Protein AF-A0A093DG27-F1 (afdb_monomer)

Organism: Chaetura pelagica (NCBI:txid8897)

Secondary structure (DSSP, 8-state):
-HHHHHHHHHHHHHHHHHHHHHHHHHHHHHHHHHHHHHHHHHHHHHHHHHHHHHHHHHHHHHHHHHHHHHHHHHHHHHHHHHHHHHHHHHHHHHHHHHHHHHHH-

Structure (mmCIF, N/CA/C/O backbone):
data_AF-A0A093DG27-F1
#
_entry.id   AF-A0A093DG27-F1
#
loop_
_atom_site.group_PDB
_atom_site.id
_atom_site.type_symbol
_atom_site.label_atom_id
_atom_site.label_alt_id
_atom_site.label_comp_id
_atom_site.label_asym_id
_atom_site.label_entity_id
_atom_site.label_seq_id
_atom_site.pdbx_PDB_ins_code
_atom_site.Cartn_x
_atom_site.Cartn_y
_atom_site.Cartn_z
_atom_site.occupancy
_atom_site.B_iso_or_equiv
_atom_site.auth_seq_id
_atom_site.auth_comp_id
_atom_site.auth_asym_id
_atom_site.auth_atom_id
_atom_site.pdbx_PDB_model_num
ATOM 1 N N . ILE A 1 1 ? 51.239 14.674 -47.372 1.00 83.31 1 ILE A N 1
ATOM 2 C CA . ILE A 1 1 ? 50.075 14.095 -48.090 1.00 83.31 1 ILE A CA 1
ATOM 3 C C . ILE A 1 1 ? 49.633 12.779 -47.447 1.00 83.31 1 ILE A C 1
ATOM 5 O O . ILE A 1 1 ? 48.530 12.732 -46.927 1.00 83.31 1 ILE A O 1
ATOM 9 N N . TYR A 1 2 ? 50.475 11.741 -47.380 1.00 87.12 2 TYR A N 1
ATOM 10 C CA . TYR A 1 2 ? 50.079 10.469 -46.746 1.00 87.12 2 TYR A CA 1
ATOM 11 C C . TYR A 1 2 ? 49.743 10.616 -45.248 1.00 87.12 2 TYR A C 1
ATOM 13 O O . TYR A 1 2 ? 48.676 10.204 -44.806 1.00 87.12 2 TYR A O 1
ATOM 21 N N . LEU A 1 3 ? 50.602 11.308 -44.487 1.00 88.44 3 LEU A N 1
ATOM 22 C CA . LEU A 1 3 ? 50.378 11.569 -43.059 1.00 88.44 3 LEU A CA 1
ATOM 23 C C . LEU A 1 3 ? 49.094 12.378 -42.798 1.00 88.44 3 LEU A C 1
ATOM 25 O O . LEU A 1 3 ? 48.344 12.067 -41.880 1.00 88.44 3 LEU A O 1
ATOM 29 N N . SER A 1 4 ? 48.814 13.390 -43.626 1.00 87.88 4 SER A N 1
ATOM 30 C CA . SER A 1 4 ? 47.616 14.228 -43.495 1.00 87.88 4 SER A CA 1
ATOM 31 C C . SER A 1 4 ? 46.330 13.462 -43.817 1.00 87.88 4 SER A C 1
ATOM 33 O O . SER A 1 4 ? 45.329 13.643 -43.131 1.00 87.88 4 SER A O 1
ATOM 35 N N . ILE A 1 5 ? 46.361 12.569 -44.812 1.00 90.69 5 ILE A N 1
ATOM 36 C CA . ILE A 1 5 ? 45.225 11.694 -45.134 1.00 90.69 5 ILE A CA 1
ATOM 37 C C . ILE A 1 5 ? 44.985 10.711 -43.983 1.00 90.69 5 ILE A C 1
ATOM 39 O O . ILE A 1 5 ? 43.857 10.590 -43.512 1.00 90.69 5 ILE A O 1
ATOM 43 N N . TYR A 1 6 ? 46.040 10.084 -43.462 1.00 93.50 6 TYR A N 1
ATOM 44 C CA . TYR A 1 6 ? 45.943 9.168 -42.325 1.00 93.50 6 TYR A CA 1
ATOM 45 C C . TYR A 1 6 ? 45.333 9.838 -41.081 1.00 93.50 6 TYR A C 1
ATOM 47 O O . TYR A 1 6 ? 44.390 9.311 -40.492 1.00 93.50 6 TYR A O 1
ATOM 55 N N . LEU A 1 7 ? 45.795 11.046 -40.736 1.00 91.25 7 LEU A N 1
ATOM 56 C CA . LEU A 1 7 ? 45.232 11.850 -39.644 1.00 91.25 7 LEU A CA 1
ATOM 57 C C . LEU A 1 7 ? 43.746 12.177 -39.864 1.00 91.25 7 LEU A C 1
ATOM 59 O O . LEU A 1 7 ? 42.953 12.061 -38.930 1.00 91.25 7 LEU A O 1
ATOM 63 N N . SER A 1 8 ? 43.353 12.537 -41.091 1.00 92.69 8 SER A N 1
ATOM 64 C CA . SER A 1 8 ? 41.952 12.850 -41.408 1.00 92.69 8 SER A CA 1
ATOM 65 C C . SER A 1 8 ? 41.023 11.641 -41.261 1.00 92.69 8 SER A C 1
ATOM 67 O O . SER A 1 8 ? 39.930 11.773 -40.714 1.00 92.69 8 SER A O 1
ATOM 69 N N . VAL A 1 9 ? 41.475 10.448 -41.664 1.00 93.38 9 VAL A N 1
ATOM 70 C CA . VAL A 1 9 ? 40.703 9.203 -41.539 1.00 93.38 9 VAL A CA 1
ATOM 71 C C . VAL A 1 9 ? 40.518 8.823 -40.071 1.00 93.38 9 VAL A C 1
ATOM 73 O O . VAL A 1 9 ? 39.410 8.474 -39.668 1.00 93.38 9 VAL A O 1
ATOM 76 N N . ILE A 1 10 ? 41.566 8.949 -39.250 1.00 95.56 10 ILE A N 1
ATOM 77 C CA . ILE A 1 10 ? 41.471 8.688 -37.805 1.00 95.56 10 ILE A CA 1
ATOM 78 C C . ILE A 1 10 ? 40.477 9.641 -37.143 1.00 95.56 10 ILE A C 1
ATOM 80 O O . ILE A 1 10 ? 39.663 9.204 -36.333 1.00 95.56 10 ILE A O 1
ATOM 84 N N . TYR A 1 11 ? 40.521 10.928 -37.495 1.00 95.25 11 TYR A N 1
ATOM 85 C CA . TYR A 1 11 ? 39.607 11.927 -36.944 1.00 95.25 11 TYR A CA 1
ATOM 86 C C . TYR A 1 11 ? 38.150 11.644 -37.331 1.00 95.25 11 TYR A C 1
ATOM 88 O O . TYR A 1 11 ? 37.243 11.740 -36.508 1.00 95.25 11 TYR A O 1
ATOM 96 N N . HIS A 1 12 ? 37.914 11.221 -38.573 1.00 94.44 12 HIS A N 1
ATOM 97 C CA . HIS A 1 12 ? 36.570 10.872 -39.018 1.00 94.44 12 HIS A CA 1
ATOM 98 C C . HIS A 1 12 ? 36.036 9.610 -38.323 1.00 94.44 12 HIS A C 1
ATOM 100 O O . HIS A 1 12 ? 34.862 9.559 -37.948 1.00 94.44 12 HIS A O 1
ATOM 106 N N . LEU A 1 13 ? 36.901 8.611 -38.114 1.00 95.44 13 LEU A N 1
ATOM 107 C CA . LEU A 1 13 ? 36.564 7.383 -37.397 1.00 95.44 13 LEU A CA 1
ATOM 108 C C . LEU A 1 13 ? 36.285 7.652 -35.913 1.00 95.44 13 LEU A C 1
ATOM 110 O O . LEU A 1 13 ? 35.336 7.097 -35.363 1.00 95.44 13 LEU A O 1
ATOM 114 N N . SER A 1 14 ? 37.073 8.516 -35.265 1.00 95.75 14 SER A N 1
ATOM 115 C CA . SER A 1 14 ? 36.878 8.856 -33.852 1.00 95.75 14 SER A CA 1
ATOM 116 C C . SER A 1 14 ? 35.575 9.624 -33.625 1.00 95.75 14 SER A C 1
ATOM 118 O O . SER A 1 14 ? 34.846 9.330 -32.675 1.00 95.75 14 SER A O 1
ATOM 120 N N . ILE A 1 15 ? 35.222 10.546 -34.526 1.00 95.75 15 ILE A N 1
ATOM 121 C CA . ILE A 1 15 ? 33.929 11.238 -34.492 1.00 95.75 15 ILE A CA 1
ATOM 122 C C . ILE A 1 15 ? 32.787 10.244 -34.690 1.00 95.75 15 ILE A C 1
ATOM 124 O O . ILE A 1 15 ? 31.858 10.221 -33.888 1.00 95.75 15 ILE A O 1
ATOM 128 N N . TYR A 1 16 ? 32.864 9.389 -35.711 1.00 96.25 16 TYR A N 1
ATOM 129 C CA . TYR A 1 16 ? 31.813 8.405 -35.961 1.00 96.25 16 TYR A CA 1
ATOM 130 C C . TYR A 1 16 ? 31.606 7.481 -34.755 1.00 96.25 16 TYR A C 1
ATOM 132 O O . TYR A 1 16 ? 30.478 7.305 -34.296 1.00 96.25 16 TYR A O 1
ATOM 140 N N . LEU A 1 17 ? 32.695 6.943 -34.199 1.00 96.19 17 LEU A N 1
ATOM 141 C CA . LEU A 1 17 ? 32.638 6.047 -33.050 1.00 96.19 17 LEU A CA 1
ATOM 142 C C . LEU A 1 17 ? 32.095 6.757 -31.805 1.00 96.19 17 LEU A C 1
ATOM 144 O O . LEU A 1 17 ? 31.254 6.195 -31.111 1.00 96.19 17 LEU A O 1
ATOM 148 N N . SER A 1 18 ? 32.536 7.987 -31.527 1.00 96.12 18 SER A N 1
ATOM 149 C CA . SER A 1 18 ? 32.060 8.745 -30.362 1.00 96.12 18 SER A CA 1
ATOM 150 C C . SER A 1 18 ? 30.572 9.084 -30.455 1.00 96.12 18 SER A C 1
ATOM 152 O O . SER A 1 18 ? 29.844 8.920 -29.474 1.00 96.12 18 SER A O 1
ATOM 154 N N . ILE A 1 19 ? 30.086 9.479 -31.634 1.00 95.88 19 ILE A N 1
ATOM 155 C CA . ILE A 1 19 ? 28.663 9.746 -31.867 1.00 95.88 19 ILE A CA 1
ATOM 156 C C . ILE A 1 19 ? 27.857 8.452 -31.747 1.00 95.88 19 ILE A C 1
ATOM 158 O O . ILE A 1 19 ? 26.879 8.409 -31.006 1.00 95.88 19 ILE A O 1
ATOM 162 N N . TYR A 1 20 ? 28.284 7.380 -32.415 1.00 96.38 20 TYR A N 1
ATOM 163 C CA . TYR A 1 20 ? 27.585 6.098 -32.350 1.00 96.38 20 TYR A CA 1
ATOM 164 C C . TYR A 1 20 ? 27.5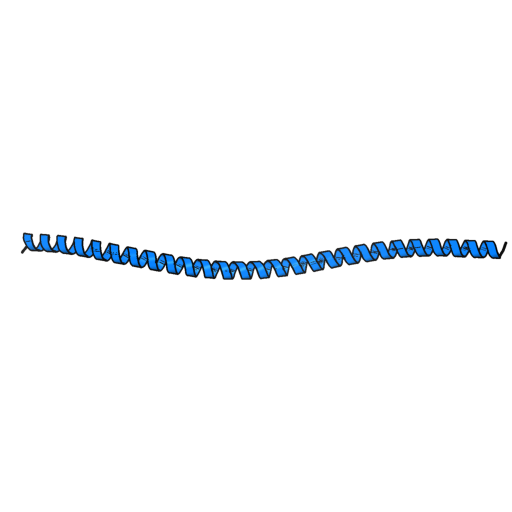05 5.574 -30.912 1.00 96.38 20 TYR A C 1
ATOM 166 O O . TYR A 1 20 ? 26.425 5.221 -30.441 1.00 96.38 20 TYR A O 1
ATOM 174 N N . LEU A 1 21 ? 28.630 5.573 -30.191 1.00 96.12 21 LEU A N 1
ATOM 175 C CA . LEU A 1 21 ? 28.693 5.074 -28.822 1.00 96.12 21 LEU A CA 1
ATOM 176 C C . LEU A 1 21 ? 27.869 5.944 -27.870 1.00 96.12 21 LEU A C 1
ATOM 178 O O . LEU A 1 21 ? 27.140 5.407 -27.044 1.00 96.12 21 LEU A O 1
ATOM 182 N N . SER A 1 22 ? 27.947 7.273 -27.989 1.00 95.88 22 SER A N 1
ATOM 183 C CA . SER A 1 22 ? 27.180 8.181 -27.127 1.00 95.88 22 SER A CA 1
ATOM 184 C C . SER A 1 22 ? 25.677 8.038 -27.341 1.00 95.88 22 SER A C 1
ATOM 186 O O . SER A 1 22 ? 24.931 7.954 -26.366 1.00 95.88 22 SER A O 1
ATOM 188 N N . ILE A 1 23 ? 25.221 7.937 -28.590 1.00 94.94 23 ILE A N 1
ATOM 189 C CA . ILE A 1 23 ? 23.805 7.741 -28.910 1.00 94.94 23 ILE A CA 1
ATOM 190 C C . ILE A 1 23 ? 23.344 6.362 -28.439 1.00 94.94 23 ILE A C 1
ATOM 192 O O . ILE A 1 23 ? 22.357 6.264 -27.715 1.00 94.94 23 ILE A O 1
ATOM 196 N N . TYR A 1 24 ? 24.072 5.300 -28.788 1.00 95.50 24 TYR A N 1
ATOM 197 C CA . TYR A 1 24 ? 23.701 3.944 -28.393 1.00 95.50 24 TYR A CA 1
ATOM 198 C C . TYR A 1 24 ? 23.648 3.802 -26.870 1.00 95.50 24 TYR A C 1
ATOM 200 O O . TYR A 1 24 ? 22.655 3.321 -26.328 1.00 95.50 24 TYR A O 1
ATOM 208 N N . LEU A 1 25 ? 24.685 4.268 -26.169 1.00 95.69 25 LEU A N 1
ATOM 209 C CA . LEU A 1 25 ? 24.763 4.172 -24.716 1.00 95.69 25 LEU A CA 1
ATOM 210 C C . LEU A 1 25 ? 23.698 5.039 -24.044 1.00 95.69 25 LEU A C 1
ATOM 212 O O . LEU A 1 25 ? 23.038 4.565 -23.128 1.00 95.69 25 LEU A O 1
ATOM 216 N N . SER A 1 26 ? 23.490 6.279 -24.495 1.00 94.94 26 SER A N 1
ATOM 217 C CA . SER A 1 26 ? 22.478 7.160 -23.899 1.00 94.94 26 SER A CA 1
ATOM 218 C C . SER A 1 26 ? 21.069 6.607 -24.072 1.00 94.94 26 SER A C 1
ATOM 220 O O . SER A 1 26 ? 20.311 6.573 -23.105 1.00 94.94 26 SER A O 1
ATOM 222 N N . ILE A 1 27 ? 20.723 6.111 -25.260 1.00 94.19 27 ILE A N 1
ATOM 223 C CA . ILE A 1 27 ? 19.404 5.536 -25.530 1.00 94.19 27 ILE A CA 1
ATOM 224 C C . ILE A 1 27 ? 19.230 4.234 -24.752 1.00 94.19 27 ILE A C 1
ATOM 226 O O . ILE A 1 27 ? 18.258 4.088 -24.016 1.00 94.19 27 ILE A O 1
ATOM 230 N N . TYR A 1 28 ? 20.180 3.304 -24.860 1.00 94.62 28 TYR A N 1
ATOM 231 C CA . TYR A 1 28 ? 20.078 2.018 -24.178 1.00 94.62 28 TYR A CA 1
ATOM 232 C C . TYR A 1 28 ? 20.004 2.199 -22.661 1.00 94.62 28 TYR A C 1
ATOM 234 O O . TYR A 1 28 ? 19.117 1.643 -22.016 1.00 94.62 28 TYR A O 1
ATOM 242 N N . LEU A 1 29 ? 20.893 3.016 -22.089 1.00 94.38 29 LEU A N 1
ATOM 243 C CA . LEU A 1 29 ? 20.932 3.256 -20.652 1.00 94.38 29 LEU A CA 1
ATOM 244 C C . LEU A 1 29 ? 19.687 4.012 -20.183 1.00 94.38 29 LEU A C 1
ATOM 246 O O . LEU A 1 29 ? 19.105 3.624 -19.179 1.00 94.38 29 LEU A O 1
ATOM 250 N N . SER A 1 30 ? 19.244 5.051 -20.898 1.00 94.12 30 SER A N 1
ATOM 251 C CA . SER A 1 30 ? 18.048 5.806 -20.500 1.00 94.12 30 SER A CA 1
ATOM 252 C C . SER A 1 30 ? 16.794 4.943 -20.538 1.00 94.12 30 SER A C 1
ATOM 254 O O . SER A 1 30 ? 16.023 4.956 -19.581 1.00 94.12 30 SER A O 1
ATOM 256 N N . ILE A 1 31 ? 16.604 4.145 -21.589 1.00 93.25 31 ILE A N 1
ATOM 257 C CA . ILE A 1 31 ? 15.446 3.259 -21.720 1.00 93.25 31 ILE A CA 1
ATOM 258 C C . ILE A 1 31 ? 15.514 2.152 -20.672 1.00 93.25 31 ILE A C 1
ATOM 260 O O . ILE A 1 31 ? 14.562 1.968 -19.919 1.00 93.25 31 ILE A O 1
ATOM 264 N N . TYR A 1 32 ? 16.642 1.447 -20.574 1.00 93.62 32 TYR A N 1
ATOM 265 C CA . TYR A 1 32 ? 16.783 0.353 -19.619 1.00 93.62 32 TYR A CA 1
ATOM 266 C C . TYR A 1 32 ? 16.603 0.847 -18.184 1.00 93.62 32 TYR A C 1
ATOM 268 O O . TYR A 1 32 ? 15.815 0.277 -17.434 1.00 93.62 32 TYR A O 1
ATOM 276 N N . LEU A 1 33 ? 17.281 1.936 -17.809 1.00 93.56 33 LEU A N 1
ATOM 277 C CA . LEU A 1 33 ? 17.209 2.481 -16.459 1.00 93.56 33 LEU A CA 1
ATOM 278 C C . LEU A 1 33 ? 15.815 3.036 -16.159 1.00 93.56 33 LEU A C 1
ATOM 280 O O . LEU A 1 33 ? 15.284 2.755 -15.092 1.00 93.56 33 LEU A O 1
ATOM 284 N N . SER A 1 34 ? 15.197 3.780 -17.081 1.00 93.69 34 SER A N 1
ATOM 285 C CA . SER A 1 34 ? 13.856 4.336 -16.854 1.00 93.69 34 SER A CA 1
ATOM 286 C C . SER A 1 34 ? 12.805 3.242 -16.712 1.00 93.69 34 SER A C 1
ATOM 288 O O . SER A 1 34 ? 12.013 3.285 -15.773 1.00 93.69 34 SER A O 1
ATOM 290 N N . ILE A 1 35 ? 12.814 2.234 -17.582 1.00 92.81 35 ILE A N 1
ATOM 291 C CA . ILE A 1 35 ? 11.850 1.133 -17.536 1.00 92.81 35 ILE A CA 1
ATOM 292 C C . ILE A 1 35 ? 12.100 0.270 -16.303 1.00 92.81 35 ILE A C 1
ATOM 294 O O . ILE A 1 35 ? 11.180 0.045 -15.521 1.00 92.81 35 ILE A O 1
ATOM 298 N N . TYR A 1 36 ? 13.338 -0.175 -16.086 1.00 92.81 36 TYR A N 1
ATOM 299 C CA . TYR A 1 36 ? 13.660 -1.027 -14.947 1.00 92.81 36 TYR A CA 1
ATOM 300 C C . TYR A 1 36 ? 13.351 -0.322 -13.627 1.00 92.81 36 TYR A C 1
ATOM 302 O O . TYR A 1 36 ? 12.669 -0.887 -12.777 1.00 92.81 36 TYR A O 1
ATOM 310 N N . LEU A 1 37 ? 13.798 0.928 -13.466 1.00 92.75 37 LEU A N 1
ATOM 311 C CA . LEU A 1 37 ? 13.580 1.682 -12.237 1.00 92.75 37 LEU A CA 1
ATOM 312 C C . LEU A 1 37 ? 12.099 2.010 -12.042 1.00 92.75 37 LEU A C 1
ATOM 314 O O . LEU A 1 37 ? 11.603 1.849 -10.934 1.00 92.75 37 LEU A O 1
ATOM 318 N N . SER A 1 38 ? 11.377 2.426 -13.087 1.00 93.06 38 SER A N 1
ATOM 319 C CA . SER A 1 38 ? 9.946 2.734 -12.959 1.00 93.06 38 SER A CA 1
ATOM 320 C C . SER A 1 38 ? 9.132 1.499 -12.594 1.00 93.06 38 SER A C 1
ATOM 322 O O . SER A 1 38 ? 8.323 1.565 -11.672 1.00 93.06 38 SER A O 1
ATOM 324 N N . ILE A 1 39 ? 9.369 0.361 -13.246 1.00 92.12 39 ILE A N 1
ATOM 325 C CA . ILE A 1 39 ? 8.657 -0.887 -12.961 1.00 92.12 39 ILE A CA 1
ATOM 326 C C . ILE A 1 39 ? 9.030 -1.396 -11.573 1.00 92.12 39 ILE A C 1
ATOM 328 O O . ILE A 1 39 ? 8.147 -1.641 -10.755 1.00 92.12 39 ILE A O 1
ATOM 332 N N . TYR A 1 40 ? 10.324 -1.513 -11.274 1.00 92.06 40 TYR A N 1
ATOM 333 C CA . TYR A 1 40 ? 10.777 -2.022 -9.985 1.00 92.06 40 TYR A CA 1
ATOM 334 C C . TYR A 1 40 ? 1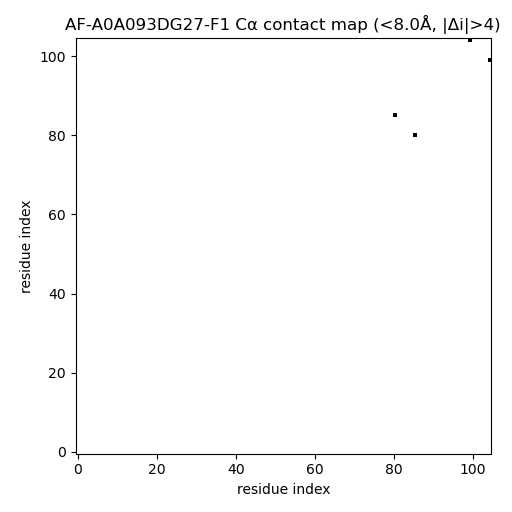0.279 -1.142 -8.839 1.00 92.06 40 TYR A C 1
ATOM 336 O O . TYR A 1 40 ? 9.693 -1.650 -7.887 1.00 92.06 40 TYR A O 1
ATOM 344 N N . LEU A 1 41 ? 10.456 0.178 -8.942 1.00 92.19 41 LEU A N 1
ATOM 345 C CA . LEU A 1 41 ? 10.042 1.110 -7.900 1.00 92.19 41 LEU A CA 1
ATOM 346 C C . LEU A 1 41 ? 8.520 1.155 -7.769 1.00 92.19 41 LEU A C 1
ATOM 348 O O . LEU A 1 41 ? 8.025 1.115 -6.651 1.00 92.19 41 LEU A O 1
ATOM 352 N N . SER A 1 42 ? 7.76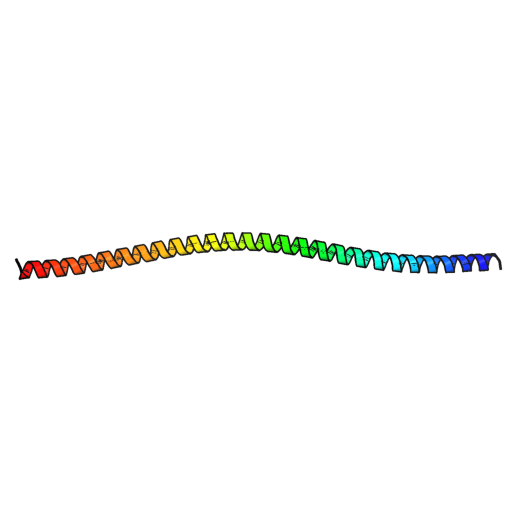9 1.204 -8.874 1.00 92.94 42 SER A N 1
ATOM 353 C CA . SER A 1 42 ? 6.303 1.239 -8.806 1.00 92.94 42 SER A CA 1
ATOM 354 C C . SER A 1 42 ? 5.736 -0.033 -8.190 1.00 92.94 42 SER A C 1
ATOM 356 O O . SER A 1 42 ? 4.905 0.056 -7.290 1.00 92.94 42 SER A O 1
ATOM 358 N N . ILE A 1 43 ? 6.207 -1.208 -8.605 1.00 92.00 43 ILE A N 1
ATOM 359 C CA . ILE A 1 43 ? 5.737 -2.488 -8.073 1.00 92.00 43 ILE A CA 1
ATOM 360 C C . ILE A 1 43 ? 6.158 -2.633 -6.615 1.00 92.00 43 ILE A C 1
ATOM 362 O O . ILE A 1 43 ? 5.313 -2.868 -5.756 1.00 92.00 43 ILE A O 1
ATOM 366 N N . TYR A 1 44 ? 7.443 -2.449 -6.312 1.00 91.94 44 TYR A N 1
ATOM 367 C CA . TYR A 1 44 ? 7.944 -2.618 -4.953 1.00 91.94 44 TYR A CA 1
ATOM 368 C C . TYR A 1 44 ? 7.275 -1.637 -3.990 1.00 91.94 44 TYR A C 1
ATOM 370 O O . TYR A 1 44 ? 6.773 -2.048 -2.947 1.00 91.94 44 TYR A O 1
ATOM 378 N N . LEU A 1 45 ? 7.209 -0.351 -4.352 1.00 92.12 45 LEU A N 1
ATOM 379 C CA . LEU A 1 45 ? 6.600 0.671 -3.509 1.00 92.12 45 LEU A CA 1
ATOM 380 C C . LEU A 1 45 ? 5.092 0.458 -3.379 1.00 92.12 45 LEU A C 1
ATOM 382 O O . LEU A 1 45 ? 4.581 0.547 -2.270 1.00 92.12 45 LEU A O 1
ATOM 386 N N . SER A 1 46 ? 4.376 0.148 -4.464 1.00 92.56 46 SER A N 1
ATOM 387 C CA . SER A 1 46 ? 2.927 -0.078 -4.390 1.00 92.56 46 SER A CA 1
ATOM 388 C C . SER A 1 46 ? 2.587 -1.290 -3.533 1.00 92.56 46 SER A C 1
ATOM 390 O O . SER A 1 46 ? 1.724 -1.187 -2.666 1.00 92.56 46 SER A O 1
ATOM 392 N N . ILE A 1 47 ? 3.284 -2.412 -3.709 1.00 91.31 47 ILE A N 1
ATOM 393 C CA . ILE A 1 47 ? 3.055 -3.628 -2.928 1.00 91.31 47 ILE A CA 1
ATOM 394 C C . ILE A 1 47 ? 3.437 -3.388 -1.471 1.00 91.31 47 ILE A C 1
ATOM 396 O O . ILE A 1 47 ? 2.621 -3.616 -0.582 1.00 91.31 47 ILE A O 1
ATOM 400 N N . TYR A 1 48 ? 4.645 -2.886 -1.214 1.00 91.50 48 TYR A N 1
ATOM 401 C CA . TYR A 1 48 ? 5.111 -2.665 0.150 1.00 91.50 48 TYR A CA 1
ATOM 402 C C . TYR A 1 48 ? 4.211 -1.673 0.887 1.00 91.50 48 TYR A C 1
ATOM 404 O O . TYR A 1 48 ? 3.750 -1.965 1.987 1.00 91.50 48 TYR A O 1
ATOM 412 N N . LEU A 1 49 ? 3.910 -0.525 0.270 1.00 91.94 49 LEU A N 1
ATOM 413 C CA . LEU A 1 49 ? 3.075 0.502 0.882 1.00 91.94 49 LEU A CA 1
ATOM 414 C C . LEU A 1 49 ? 1.640 0.007 1.071 1.00 91.94 49 LEU A C 1
ATOM 416 O O . LEU A 1 49 ? 1.087 0.196 2.147 1.00 91.94 49 LEU A O 1
ATOM 420 N N . SER A 1 50 ? 1.038 -0.644 0.070 1.00 92.56 50 SER A N 1
ATOM 421 C CA . SER A 1 50 ? -0.341 -1.136 0.186 1.00 92.56 50 SER A CA 1
ATOM 422 C C . SER A 1 50 ? -0.471 -2.208 1.259 1.00 92.56 50 SER A C 1
ATOM 424 O O . SER A 1 50 ? -1.368 -2.117 2.094 1.00 92.56 50 SER A O 1
ATOM 426 N N . ILE A 1 51 ? 0.433 -3.186 1.297 1.00 91.94 51 ILE A N 1
ATOM 427 C CA . ILE A 1 51 ? 0.404 -4.261 2.290 1.00 91.94 51 ILE A CA 1
ATOM 428 C C . ILE A 1 51 ? 0.694 -3.697 3.676 1.00 91.94 51 ILE A C 1
ATOM 430 O O . ILE A 1 51 ? -0.095 -3.900 4.594 1.00 91.94 51 ILE A O 1
ATOM 434 N N . TYR A 1 52 ? 1.787 -2.951 3.833 1.00 91.56 52 TYR A N 1
ATOM 435 C CA . TYR A 1 52 ? 2.165 -2.414 5.135 1.00 91.56 52 TYR A CA 1
ATOM 436 C C . TYR A 1 52 ? 1.087 -1.479 5.685 1.00 91.56 52 TYR A C 1
ATOM 438 O O . TYR A 1 52 ? 0.661 -1.639 6.827 1.00 91.56 52 TYR A O 1
ATOM 446 N N . LEU A 1 53 ? 0.598 -0.540 4.868 1.00 92.00 53 LEU A N 1
ATOM 447 C CA . LEU A 1 53 ? -0.423 0.411 5.292 1.00 92.00 53 LEU A CA 1
ATOM 448 C C . LEU A 1 53 ? -1.758 -0.283 5.562 1.00 92.00 53 LEU A C 1
ATOM 450 O O . LEU A 1 53 ? -2.383 0.014 6.573 1.00 92.00 53 LEU A O 1
ATOM 454 N N . SER A 1 54 ? -2.192 -1.217 4.709 1.00 92.81 54 SER A N 1
ATOM 455 C CA . SER A 1 54 ? -3.457 -1.932 4.926 1.00 92.81 54 SER A CA 1
ATOM 456 C C . SER A 1 54 ? -3.418 -2.782 6.189 1.00 92.81 54 SER A C 1
ATOM 458 O O . SER A 1 54 ? -4.352 -2.719 6.986 1.00 92.81 54 SER A O 1
ATOM 460 N N . ILE A 1 55 ? -2.336 -3.523 6.425 1.00 91.25 55 ILE A N 1
ATOM 461 C CA . ILE A 1 55 ? -2.180 -4.351 7.622 1.00 91.25 55 ILE A CA 1
ATOM 462 C C . ILE A 1 55 ? -2.085 -3.462 8.858 1.00 91.25 55 ILE A C 1
ATOM 464 O O . ILE A 1 55 ? -2.847 -3.649 9.802 1.00 91.25 55 ILE A O 1
ATOM 468 N N . TYR A 1 56 ? -1.199 -2.467 8.848 1.00 91.88 56 TYR A N 1
ATOM 469 C CA . TYR A 1 56 ? -1.015 -1.589 9.999 1.00 91.88 56 TYR A CA 1
ATOM 470 C C . TYR A 1 56 ? -2.307 -0.845 10.342 1.00 91.88 56 TYR A C 1
ATOM 472 O O . TYR A 1 56 ? -2.735 -0.861 11.494 1.00 91.88 56 TYR A O 1
ATOM 480 N N . LEU A 1 57 ? -2.963 -0.240 9.347 1.00 92.56 57 LEU A N 1
ATOM 481 C CA . LEU A 1 57 ? -4.194 0.515 9.554 1.00 92.56 57 LEU A CA 1
ATOM 482 C C . LEU A 1 57 ? -5.349 -0.396 9.975 1.00 92.56 57 LEU A C 1
ATOM 484 O O . LEU A 1 57 ? -6.068 -0.050 10.905 1.00 92.56 57 LEU A O 1
ATOM 488 N N . SER A 1 58 ? -5.525 -1.557 9.337 1.00 93.31 58 SER A N 1
ATOM 489 C CA . SER A 1 58 ? -6.596 -2.491 9.705 1.00 93.31 58 SER A CA 1
ATOM 490 C C . SER A 1 58 ? -6.411 -3.023 11.119 1.00 93.31 58 SER A C 1
ATOM 492 O O . SER A 1 58 ? -7.357 -2.985 11.900 1.00 93.31 58 SER A O 1
ATOM 494 N N . ILE A 1 59 ? -5.206 -3.452 11.491 1.00 91.25 59 ILE A N 1
ATOM 495 C CA . ILE A 1 59 ? -4.921 -3.955 12.837 1.00 91.25 59 ILE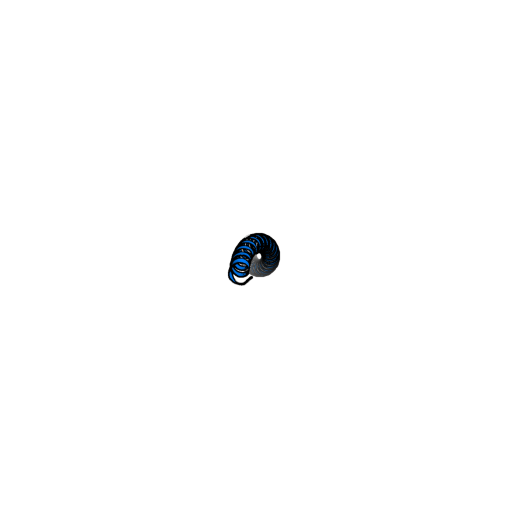 A CA 1
ATOM 496 C C . ILE A 1 59 ? -5.083 -2.834 13.859 1.00 91.25 59 ILE A C 1
ATOM 498 O O . ILE A 1 59 ? -5.836 -2.987 14.817 1.00 91.25 59 ILE A O 1
ATOM 502 N N . TYR A 1 60 ? -4.426 -1.694 13.649 1.00 91.88 60 TYR A N 1
ATOM 503 C CA . TYR A 1 60 ? -4.491 -0.585 14.594 1.00 91.88 60 TYR A CA 1
ATOM 504 C C . TYR A 1 60 ? -5.926 -0.089 14.781 1.00 91.88 60 TYR A C 1
ATOM 506 O O . TYR A 1 60 ? -6.390 0.023 15.914 1.00 91.88 60 TYR A O 1
ATOM 514 N N . LEU A 1 61 ? -6.653 0.153 13.686 1.00 92.31 61 LEU A N 1
ATOM 515 C CA . LEU A 1 61 ? -8.027 0.642 13.745 1.00 92.31 61 LEU A CA 1
ATOM 516 C C . LEU A 1 61 ? -8.965 -0.408 14.344 1.00 92.31 61 LEU A C 1
ATOM 518 O O . LEU A 1 61 ? -9.777 -0.062 15.192 1.00 92.31 61 LEU A O 1
ATOM 522 N N . SER A 1 62 ? -8.848 -1.678 13.946 1.00 92.94 62 SER A N 1
ATOM 523 C CA . SER A 1 62 ? -9.702 -2.750 14.472 1.00 92.94 62 SER A CA 1
ATOM 524 C C . SER A 1 62 ? -9.509 -2.941 15.973 1.00 92.94 62 SER A C 1
ATOM 526 O O . SER A 1 62 ? -10.489 -2.980 16.712 1.00 92.94 62 SER A O 1
ATOM 528 N N . ILE A 1 63 ? -8.266 -2.995 16.449 1.00 90.81 63 ILE A N 1
ATOM 529 C CA . ILE A 1 63 ? -7.948 -3.150 17.870 1.00 90.81 63 ILE A CA 1
ATOM 530 C C . ILE A 1 63 ? -8.367 -1.907 18.645 1.00 90.81 63 ILE A C 1
ATOM 532 O O . ILE A 1 63 ? -9.100 -2.022 19.623 1.00 90.81 63 ILE A O 1
ATOM 536 N N . TYR A 1 64 ? -7.950 -0.721 18.203 1.00 91.00 64 TYR A N 1
ATOM 537 C CA . TYR A 1 64 ? -8.272 0.516 18.905 1.00 91.00 64 TYR A CA 1
ATOM 538 C C . TYR A 1 64 ? -9.785 0.726 18.989 1.00 91.00 64 TYR A C 1
ATOM 540 O O . TYR A 1 64 ? -10.311 0.951 20.076 1.00 91.00 64 TYR A O 1
ATOM 548 N N . LEU A 1 65 ? -10.495 0.590 17.865 1.00 91.69 65 LEU A N 1
ATOM 549 C CA . LEU A 1 65 ? -11.940 0.774 17.818 1.00 91.69 65 LEU A CA 1
ATOM 550 C C . LEU A 1 65 ? -12.665 -0.311 18.615 1.00 91.69 65 LEU A C 1
ATOM 552 O O . LEU A 1 65 ? -13.563 0.020 19.377 1.00 91.69 65 LEU A O 1
ATOM 556 N N . SER A 1 66 ? -12.284 -1.585 18.482 1.00 91.88 66 SER A N 1
ATOM 557 C CA . SER A 1 66 ? -12.944 -2.669 19.223 1.00 91.88 66 SER A CA 1
ATOM 558 C C . SER A 1 66 ? -12.749 -2.526 20.726 1.00 91.88 66 SER A C 1
ATOM 560 O O . SER A 1 66 ? -13.722 -2.622 21.467 1.00 91.88 66 SER A O 1
ATOM 562 N N . ILE A 1 67 ? -11.534 -2.237 21.193 1.00 90.62 67 ILE A N 1
ATOM 563 C CA . ILE A 1 67 ? -11.247 -2.060 22.618 1.00 90.62 67 ILE A CA 1
ATOM 564 C C . ILE A 1 67 ? -11.944 -0.808 23.138 1.00 90.62 67 ILE A C 1
ATOM 566 O O . ILE A 1 67 ? -12.679 -0.884 24.118 1.00 90.62 67 ILE A O 1
ATOM 570 N N . TYR A 1 68 ? -11.760 0.333 22.473 1.00 89.62 68 TYR A N 1
ATOM 571 C CA . TYR A 1 68 ? -12.351 1.587 22.923 1.00 89.62 68 TYR A CA 1
ATOM 572 C C . TYR A 1 68 ? -13.877 1.502 22.947 1.00 89.62 68 TYR A C 1
ATOM 574 O O . TYR A 1 68 ? -14.491 1.815 23.964 1.00 89.62 68 TYR A O 1
ATOM 582 N N . LEU A 1 69 ? -14.491 1.023 21.861 1.00 91.19 69 LEU A N 1
ATOM 583 C CA . LEU A 1 69 ? -15.941 0.902 21.763 1.00 91.19 69 LEU A CA 1
ATOM 584 C C . LEU A 1 69 ? -16.478 -0.142 22.743 1.00 91.19 69 LEU A C 1
ATOM 586 O O . LEU A 1 69 ? -17.459 0.135 23.421 1.00 91.19 69 LEU A O 1
ATOM 590 N N . SER A 1 70 ? -15.849 -1.316 22.858 1.00 91.00 70 SER A N 1
ATOM 591 C CA . SER A 1 70 ? -16.321 -2.356 23.782 1.00 91.00 70 SER A CA 1
ATOM 592 C C . SER A 1 70 ? -16.237 -1.900 25.231 1.00 91.00 70 SER A C 1
ATOM 594 O O . SER A 1 70 ? -17.214 -2.048 25.958 1.00 91.00 70 SER A O 1
ATOM 596 N N . ILE A 1 71 ? -15.126 -1.297 25.653 1.00 89.69 71 ILE A N 1
ATOM 597 C CA . ILE A 1 71 ? -14.954 -0.812 27.023 1.00 89.69 71 ILE A CA 1
ATOM 598 C C . ILE A 1 71 ? -15.904 0.351 27.287 1.00 89.69 71 ILE A C 1
ATOM 600 O O . ILE A 1 71 ? -16.662 0.309 28.252 1.00 89.69 71 ILE A O 1
ATOM 604 N N . TYR A 1 72 ? -15.908 1.367 26.424 1.00 88.50 72 TYR A N 1
ATOM 605 C CA . TYR A 1 72 ? -16.746 2.543 26.624 1.00 88.50 72 TYR A CA 1
ATOM 606 C C . TYR A 1 72 ? -18.228 2.169 26.643 1.00 88.50 72 TYR A C 1
ATOM 608 O O . TYR A 1 72 ? -18.938 2.529 27.579 1.00 88.50 72 TYR A O 1
ATOM 616 N N . LEU A 1 73 ? -18.688 1.397 25.654 1.00 90.94 73 LEU A N 1
ATOM 617 C CA . LEU A 1 73 ? -20.083 0.985 25.560 1.00 90.94 73 LEU A CA 1
ATOM 618 C C . LEU A 1 73 ? -20.463 0.046 26.705 1.00 90.94 73 LEU A C 1
ATOM 620 O O . LEU A 1 73 ? -21.507 0.248 27.311 1.00 90.94 73 LEU A O 1
ATOM 624 N N . SER A 1 74 ? -19.635 -0.952 27.035 1.00 90.81 74 SER A N 1
ATOM 625 C CA . SER A 1 74 ? -19.955 -1.892 28.117 1.00 90.81 74 SER A CA 1
ATOM 626 C C . SER A 1 74 ? -20.021 -1.196 29.468 1.00 90.81 74 SER A C 1
ATOM 628 O O . SER A 1 74 ? -20.985 -1.403 30.199 1.00 90.81 74 SER A O 1
ATOM 630 N N . ILE A 1 75 ? -19.058 -0.334 29.793 1.00 90.12 75 ILE A N 1
ATOM 631 C CA . ILE A 1 75 ? -19.039 0.394 31.062 1.00 90.12 75 ILE A CA 1
ATOM 632 C C . ILE A 1 75 ? -20.198 1.384 31.108 1.00 90.12 75 ILE A C 1
ATOM 634 O O . ILE A 1 75 ? -20.981 1.361 32.054 1.00 90.12 75 ILE A O 1
ATOM 638 N N . TYR A 1 76 ? -20.349 2.222 30.082 1.00 88.19 76 TYR A N 1
ATOM 639 C CA . TYR A 1 76 ? -21.398 3.234 30.068 1.00 88.19 76 TYR A CA 1
ATOM 640 C C . TYR A 1 76 ? -22.787 2.597 30.128 1.00 88.19 76 TYR A C 1
ATOM 642 O O . TYR A 1 76 ? -23.598 2.974 30.971 1.00 88.19 76 TYR A O 1
ATOM 650 N N . LEU A 1 77 ? -23.047 1.592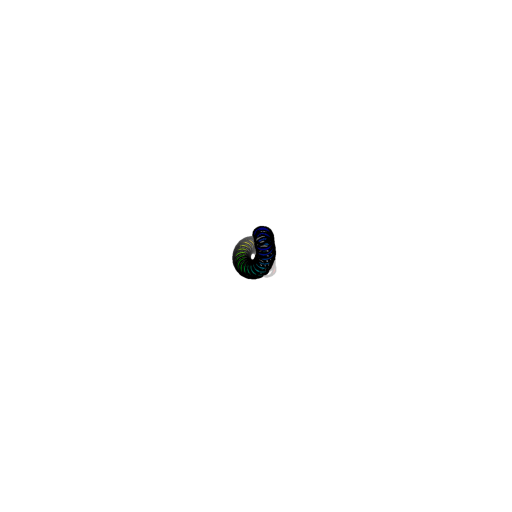 29.288 1.00 91.12 77 LEU A N 1
ATOM 651 C CA . LEU A 1 77 ? -24.338 0.915 29.244 1.00 91.12 77 LEU A CA 1
ATOM 652 C C . LEU A 1 77 ? -24.595 0.117 30.523 1.00 91.12 77 LEU A C 1
ATOM 654 O O . LEU A 1 77 ? -25.697 0.192 31.051 1.00 91.12 77 LEU A O 1
ATOM 658 N N . SER A 1 78 ? -23.608 -0.616 31.049 1.00 91.12 78 SER A N 1
ATOM 659 C CA . SER A 1 78 ? -23.799 -1.396 32.280 1.00 91.12 78 SER A CA 1
ATOM 660 C C . SER A 1 78 ? -24.064 -0.501 33.483 1.00 91.12 78 SER A C 1
ATOM 662 O O . SER A 1 78 ? -24.995 -0.772 34.237 1.00 91.12 78 SER A O 1
ATOM 664 N N . ILE A 1 79 ? -23.315 0.589 33.646 1.00 89.75 79 ILE A N 1
ATOM 665 C CA . ILE A 1 79 ? -23.517 1.539 34.743 1.00 89.75 79 ILE A CA 1
ATOM 666 C C . ILE A 1 79 ? -24.863 2.238 34.579 1.00 89.75 79 ILE A C 1
ATOM 668 O O . ILE A 1 79 ? -25.665 2.241 35.509 1.00 89.75 79 ILE A O 1
ATOM 672 N N . TYR A 1 80 ? -25.145 2.785 33.397 1.00 88.06 80 TYR A N 1
ATOM 673 C CA . TYR A 1 80 ? -26.393 3.499 33.156 1.00 88.06 80 TYR A CA 1
ATOM 674 C C . TYR A 1 80 ? -27.604 2.587 33.358 1.00 88.06 80 TYR A C 1
ATOM 676 O O . TYR A 1 80 ? -28.511 2.934 34.108 1.00 88.06 80 TYR A O 1
ATOM 684 N N . LEU A 1 81 ? -27.600 1.401 32.745 1.00 90.69 81 LEU A N 1
ATOM 685 C CA . LEU A 1 81 ? -28.704 0.453 32.842 1.00 90.69 81 LEU A CA 1
ATOM 686 C C . LEU A 1 81 ? -28.848 -0.087 34.267 1.00 90.69 81 LEU A C 1
ATOM 688 O O . LEU A 1 81 ? -29.962 -0.140 34.770 1.00 90.69 81 LEU A O 1
ATOM 692 N N . SER A 1 82 ? -27.753 -0.458 34.938 1.00 91.06 82 SER A N 1
ATOM 693 C CA . SER A 1 82 ? -27.831 -0.985 36.307 1.00 91.06 82 SER A CA 1
ATOM 694 C C . SER A 1 82 ? -28.361 0.057 37.281 1.00 91.06 82 SER A C 1
ATOM 696 O O . SER A 1 82 ? -29.278 -0.246 38.039 1.00 91.06 82 SER A O 1
ATOM 698 N N . ILE A 1 83 ? -27.855 1.289 37.236 1.00 90.12 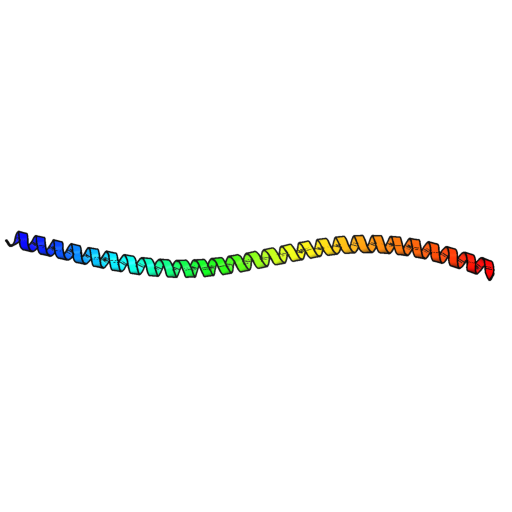83 ILE A N 1
ATOM 699 C CA . ILE A 1 83 ? -28.299 2.368 38.122 1.00 90.12 83 ILE A CA 1
ATOM 700 C C . ILE A 1 83 ? -29.742 2.745 37.799 1.00 90.12 83 ILE A C 1
ATOM 702 O O . ILE A 1 83 ? -30.586 2.748 38.691 1.00 90.12 83 ILE A O 1
ATOM 706 N N . TYR A 1 84 ? -30.044 3.023 36.530 1.00 87.69 84 TYR A N 1
ATOM 707 C CA . TYR A 1 84 ? -31.378 3.450 36.129 1.00 87.69 84 TYR A CA 1
ATOM 708 C C . TYR A 1 84 ? -32.418 2.375 36.439 1.00 87.69 84 TYR A C 1
ATOM 710 O O . TYR A 1 84 ? -33.413 2.663 37.097 1.00 87.69 84 TYR A O 1
ATOM 718 N N . LEU A 1 85 ? -32.173 1.127 36.027 1.00 90.88 85 LEU A N 1
ATOM 719 C CA . LEU A 1 85 ? -33.117 0.034 36.229 1.00 90.88 85 LEU A CA 1
ATOM 720 C C . LEU A 1 85 ? -33.258 -0.312 37.713 1.00 90.88 85 LEU A C 1
ATOM 722 O O . LEU A 1 85 ? -34.380 -0.466 38.178 1.00 90.88 85 LEU A O 1
ATOM 726 N N . SER A 1 86 ? -32.161 -0.404 38.473 1.00 90.94 86 SER A N 1
ATOM 727 C CA . SER A 1 86 ? -32.246 -0.746 39.900 1.00 90.94 86 SER A CA 1
ATOM 728 C C . SER A 1 86 ? -32.989 0.319 40.697 1.00 90.94 86 SER A C 1
ATOM 730 O O . SER A 1 86 ? -33.889 -0.019 41.462 1.00 90.94 86 SER A O 1
ATOM 732 N N . ILE A 1 87 ? -32.673 1.598 40.493 1.00 91.88 87 ILE A N 1
ATOM 733 C CA . ILE A 1 87 ? -33.307 2.698 41.220 1.00 91.88 87 ILE A CA 1
ATOM 734 C C . ILE A 1 87 ? -34.762 2.839 40.785 1.00 91.88 87 ILE A C 1
ATOM 736 O O . ILE A 1 87 ? -35.655 2.838 41.627 1.00 91.88 87 ILE A O 1
ATOM 740 N N . TYR A 1 88 ? -35.018 2.918 39.479 1.00 89.00 88 TYR A N 1
ATOM 741 C CA . TYR A 1 88 ? -36.371 3.119 38.975 1.00 89.00 88 TYR A CA 1
ATOM 742 C C . TYR A 1 88 ? -37.284 1.953 39.353 1.00 89.00 88 TYR A C 1
ATOM 744 O O . TYR A 1 88 ? -38.365 2.176 39.892 1.00 89.00 88 TYR A O 1
ATOM 752 N N . LEU A 1 89 ? -36.840 0.711 39.132 1.00 91.44 89 LEU A N 1
ATOM 753 C CA . LEU A 1 89 ? -37.644 -0.469 39.431 1.00 91.44 89 LEU A CA 1
ATOM 754 C C . LEU A 1 89 ? -37.851 -0.636 40.938 1.00 91.44 89 LEU A C 1
ATOM 756 O O . LEU A 1 89 ? -38.970 -0.910 41.352 1.00 91.44 89 LEU A O 1
ATOM 760 N N . SER A 1 90 ? -36.819 -0.444 41.768 1.00 92.19 90 SER A N 1
ATOM 761 C CA . SER A 1 90 ? -36.969 -0.583 43.225 1.00 92.19 90 SER A CA 1
ATOM 762 C C . SER A 1 90 ? -37.917 0.461 43.806 1.00 92.19 90 SER A C 1
ATOM 764 O O . SER A 1 90 ? -38.805 0.112 44.585 1.00 92.19 90 SER A O 1
ATOM 766 N N . ILE A 1 91 ? -37.788 1.723 43.398 1.00 93.88 91 ILE A N 1
ATOM 767 C CA . ILE A 1 91 ? -38.663 2.803 43.860 1.00 93.88 91 ILE A CA 1
ATOM 768 C C . ILE A 1 91 ? -40.085 2.574 43.351 1.00 93.88 91 ILE A C 1
ATOM 770 O O . ILE A 1 91 ? -41.026 2.576 44.140 1.00 93.88 91 ILE A O 1
ATOM 774 N N . TYR A 1 92 ? -40.257 2.323 42.054 1.00 93.06 92 TYR A N 1
ATOM 775 C CA . TYR A 1 92 ? -41.582 2.125 41.476 1.00 93.06 92 TYR A CA 1
ATOM 776 C C . TYR A 1 92 ? -42.292 0.917 42.091 1.00 93.06 92 TYR A C 1
ATOM 778 O O . TYR A 1 92 ? -43.440 1.030 42.514 1.00 93.06 92 TYR A O 1
ATOM 786 N N . LEU A 1 93 ? -41.607 -0.226 42.188 1.00 92.81 93 LEU A N 1
ATOM 787 C CA . LEU A 1 93 ? -42.187 -1.455 42.720 1.00 92.81 93 LEU A CA 1
ATOM 788 C C . LEU A 1 93 ? -42.492 -1.330 44.216 1.00 92.81 93 LEU A C 1
ATOM 790 O O . LEU A 1 93 ? -43.554 -1.766 44.644 1.00 92.81 93 LEU A O 1
ATOM 794 N N . SER A 1 94 ? -41.608 -0.713 45.008 1.00 93.69 94 SER A N 1
ATOM 795 C CA . SER A 1 94 ? -41.855 -0.510 46.445 1.00 93.69 94 SER A CA 1
ATOM 796 C C . SER A 1 94 ? -43.044 0.416 46.699 1.00 93.69 94 SER A C 1
ATOM 798 O O . SER A 1 94 ? -43.902 0.104 47.527 1.00 93.69 94 SER A O 1
ATOM 800 N N . ILE A 1 95 ? -43.151 1.516 45.952 1.00 94.94 95 ILE A N 1
ATOM 801 C CA . ILE A 1 95 ? -44.288 2.436 46.047 1.00 94.94 95 ILE A CA 1
ATOM 802 C C . ILE A 1 95 ? -45.569 1.735 45.594 1.00 94.94 95 ILE A C 1
ATOM 804 O O . ILE A 1 95 ? -46.563 1.742 46.312 1.00 94.94 95 ILE A O 1
ATOM 808 N N . TYR A 1 96 ? -45.550 1.078 44.436 1.00 94.50 96 TYR A N 1
ATOM 809 C CA . TYR A 1 96 ? -46.729 0.393 43.914 1.00 94.50 96 TYR A CA 1
ATOM 810 C C . TYR A 1 96 ? -47.218 -0.709 44.861 1.00 94.50 96 TYR A C 1
ATOM 812 O O . TYR A 1 96 ? -48.404 -0.769 45.180 1.00 94.50 96 TYR A O 1
ATOM 820 N N . LEU A 1 97 ? -46.305 -1.553 45.349 1.00 93.44 97 LEU A N 1
ATOM 821 C CA . LEU A 1 97 ? -46.638 -2.664 46.236 1.00 93.44 97 LEU A CA 1
ATOM 822 C C . LEU A 1 97 ? -47.139 -2.170 47.598 1.00 93.44 97 LEU A C 1
ATOM 824 O O . LEU A 1 97 ? -48.106 -2.721 48.116 1.00 93.44 97 LEU A O 1
ATOM 828 N N . SER A 1 98 ? -46.521 -1.128 48.166 1.00 94.44 98 SER A N 1
ATOM 829 C CA . SER A 1 98 ? -46.972 -0.544 49.437 1.00 94.44 98 SER A CA 1
ATOM 830 C C . SER A 1 98 ? -48.369 0.062 49.325 1.00 94.44 98 SER A C 1
ATOM 832 O O . SER A 1 98 ? -49.208 -0.199 50.185 1.00 94.44 98 SER A O 1
ATOM 834 N N . ILE A 1 99 ? -48.655 0.785 48.239 1.00 94.94 99 ILE A N 1
ATOM 835 C CA . ILE A 1 99 ? -49.992 1.324 47.966 1.00 94.94 99 ILE A CA 1
ATOM 836 C C . ILE A 1 99 ? -50.996 0.182 47.792 1.00 94.94 99 ILE A C 1
ATOM 838 O O . ILE A 1 99 ? -52.044 0.190 48.432 1.00 94.94 99 ILE A O 1
ATOM 842 N N . TYR A 1 100 ? -50.673 -0.819 46.971 1.00 94.88 100 TYR A N 1
ATOM 843 C CA . TYR A 1 100 ? -51.555 -1.958 46.730 1.00 94.88 100 TYR A CA 1
ATOM 844 C C . TYR A 1 100 ? -51.886 -2.700 48.033 1.00 94.88 100 TYR A C 1
ATOM 846 O O . TYR A 1 100 ? -53.057 -2.897 48.348 1.00 94.88 100 TYR A O 1
ATOM 854 N N . LEU A 1 101 ? -50.875 -3.046 48.833 1.00 93.25 101 LEU A N 1
ATOM 855 C CA . LEU A 1 101 ? -51.080 -3.694 50.130 1.00 93.25 101 LEU A CA 1
ATOM 856 C C . LEU A 1 101 ? -51.910 -2.828 51.082 1.00 93.25 101 LEU A C 1
ATOM 858 O O . LEU A 1 101 ? -52.772 -3.368 51.752 1.00 93.25 101 LEU A O 1
ATOM 862 N N . SER A 1 102 ? -51.709 -1.507 51.110 1.00 92.56 102 SER A N 1
ATOM 863 C CA . SER A 1 102 ? -52.478 -0.614 51.993 1.00 92.56 102 SER A CA 1
ATOM 864 C C . SER A 1 102 ? -53.958 -0.457 51.625 1.00 92.56 102 SER A C 1
ATOM 866 O O . SER A 1 102 ? -54.744 -0.007 52.453 1.00 92.56 102 SER A O 1
ATOM 868 N N . ILE A 1 103 ? -54.330 -0.766 50.378 1.00 94.69 103 ILE A N 1
ATOM 869 C CA . ILE A 1 103 ? -55.702 -0.615 49.873 1.00 94.69 103 ILE A CA 1
ATOM 870 C C . ILE A 1 103 ? -56.453 -1.948 49.912 1.00 94.69 103 ILE A C 1
ATOM 872 O O . ILE A 1 103 ? -57.650 -1.966 50.192 1.00 94.69 103 ILE A O 1
ATOM 876 N N . TYR A 1 104 ? -55.774 -3.044 49.564 1.00 90.19 104 TYR A N 1
ATOM 877 C CA . TYR A 1 104 ? -56.404 -4.347 49.331 1.00 90.19 104 TYR A CA 1
ATOM 878 C C . TYR A 1 104 ? -56.191 -5.363 50.460 1.00 90.19 104 TYR A C 1
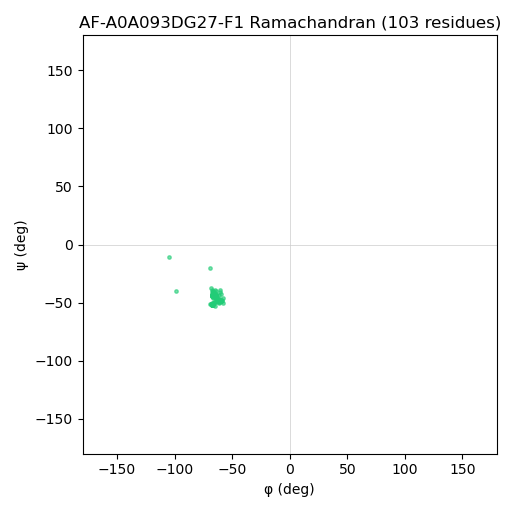ATOM 880 O O . TYR A 1 104 ? -56.833 -6.415 50.426 1.00 90.19 104 TYR A O 1
ATOM 888 N N . LEU A 1 105 ? -55.305 -5.079 51.420 1.00 79.50 105 LEU A N 1
ATOM 889 C CA . LEU A 1 105 ? -55.121 -5.859 52.646 1.00 79.50 105 LEU A CA 1
ATOM 890 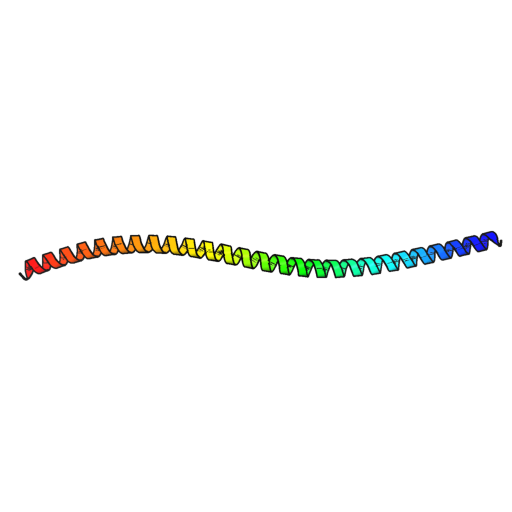C C . LEU A 1 105 ? -55.605 -5.045 53.852 1.00 79.50 105 LEU A C 1
ATOM 892 O O . LEU A 1 105 ? -56.305 -5.642 54.698 1.00 79.50 105 LEU A O 1
#

InterPro domains:
  IPR051860 Plasmodium Circumsporozoite Invasion Protein [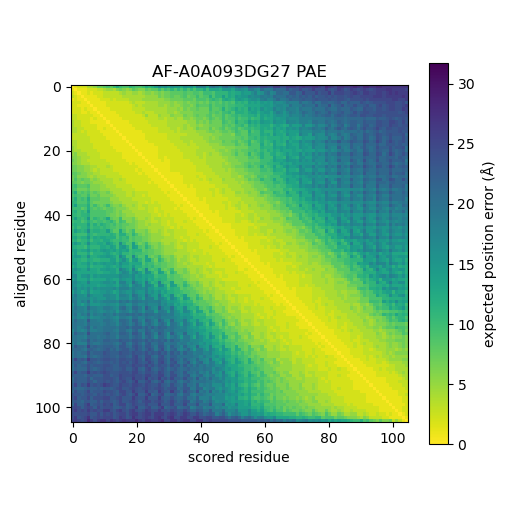PTHR44826] (4-101)

Foldseek 3Di:
DVVVVVVVVVVVVVVVCVVVCCVVCCVVVCVCCVVVCCVCCCVVVCVCCVVVVVVVVCVCCVVVCCVCCCVVVVVVVVVCCCVCCVVVVVVVVVVVVVVCVVVPD

Radius of gyration: 42.97 Å; Cα contacts (8 Å, |Δi|>4): 2; chains: 1; bounding box: 107×20×101 Å

Sequence (105 aa):
IYLSIYLSVIYHLSIYLSIYLSIYLSIYLSIYLSIYLSIYLSIYLSIYLSIYLSIYLSIYLSIYLSIYLSIYLSIYLSIYLSIYLSIYLSIYLSIYLSIYLSIYL

Mean predicted aligned error: 10.53 Å

Solvent-accessible surface area (backbone atoms only — not comparable to full-atom values): 5555 Å² total; per-residue (Å²): 107,69,69,59,51,53,53,51,51,52,52,53,49,50,51,51,50,51,52,51,49,50,51,51,50,51,51,52,49,50,52,51,49,50,51,51,49,50,51,51,49,50,52,51,49,50,51,51,50,50,50,52,50,50,52,51,50,49,52,52,49,50,52,50,50,50,52,52,48,51,51,52,49,51,52,52,48,50,52,51,49,49,53,50,48,52,52,52,49,51,53,50,49,52,52,51,51,52,53,48,49,73,73,79,107

pLDDT: mean 92.29, std 2.63, range [79.5, 96.38]